Protein AF-A0A059PUE0-F1 (afdb_monomer)

Structure (mmCIF, N/CA/C/O backbone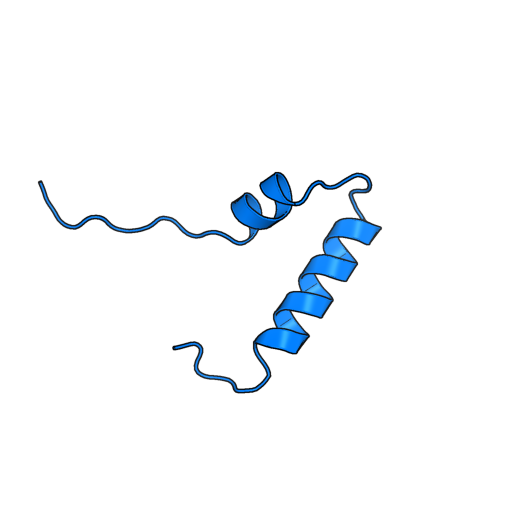):
data_AF-A0A059PUE0-F1
#
_entry.id   AF-A0A059PUE0-F1
#
loop_
_atom_site.group_PDB
_atom_site.id
_atom_site.type_symbol
_atom_site.label_atom_id
_atom_site.label_alt_id
_atom_site.label_comp_id
_atom_site.label_asym_id
_atom_site.label_entity_id
_atom_site.label_seq_id
_atom_site.pdbx_PDB_ins_code
_atom_site.Cartn_x
_atom_site.Cartn_y
_atom_site.Cartn_z
_atom_site.occupancy
_atom_site.B_iso_or_equiv
_atom_site.auth_seq_id
_atom_site.auth_comp_id
_atom_site.auth_asym_id
_atom_site.auth_atom_id
_atom_site.pdbx_PDB_model_num
ATOM 1 N N . ALA A 1 1 ? 6.071 0.972 -11.867 1.00 51.91 1 ALA A N 1
ATOM 2 C CA . ALA A 1 1 ? 4.664 1.412 -11.760 1.00 51.91 1 ALA A CA 1
ATOM 3 C C . ALA A 1 1 ? 3.804 0.173 -11.522 1.00 51.91 1 ALA A C 1
ATOM 5 O O . ALA A 1 1 ? 4.264 -0.894 -11.921 1.00 51.91 1 ALA A O 1
ATOM 6 N N . PRO A 1 2 ? 2.654 0.246 -10.823 1.00 64.81 2 PRO A N 1
ATOM 7 C CA . PRO A 1 2 ? 1.753 -0.904 -10.736 1.00 64.81 2 PRO A CA 1
ATOM 8 C C . PRO A 1 2 ? 1.382 -1.358 -12.154 1.00 64.81 2 PRO A C 1
ATOM 10 O O . PRO A 1 2 ? 1.164 -0.521 -13.025 1.00 64.81 2 PRO A O 1
ATOM 13 N N . TYR A 1 3 ? 1.424 -2.668 -12.383 1.00 70.62 3 TYR A N 1
ATOM 14 C CA . TYR A 1 3 ? 1.341 -3.268 -13.717 1.00 70.62 3 TYR A CA 1
ATOM 15 C C . TYR A 1 3 ? -0.082 -3.258 -14.301 1.00 70.62 3 TYR A C 1
ATOM 17 O 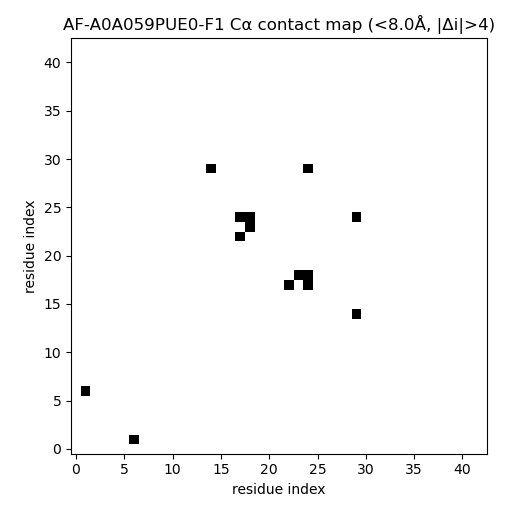O . TYR A 1 3 ? -0.228 -3.363 -15.513 1.00 70.62 3 TYR A O 1
ATOM 25 N N . ASP A 1 4 ? -1.102 -3.069 -13.459 1.00 75.62 4 ASP A N 1
ATOM 26 C CA . ASP A 1 4 ? -2.508 -3.023 -13.861 1.00 75.62 4 ASP A CA 1
ATOM 27 C C . ASP A 1 4 ? -3.054 -1.589 -13.900 1.00 75.62 4 ASP A C 1
ATOM 29 O O . ASP A 1 4 ? -2.848 -0.843 -12.937 1.00 75.62 4 ASP A O 1
ATOM 33 N N . PRO A 1 5 ? -3.808 -1.203 -14.946 1.00 77.06 5 PRO A N 1
ATOM 34 C CA . PRO A 1 5 ? -4.468 0.103 -15.034 1.00 77.06 5 PRO A CA 1
ATOM 35 C C . PRO A 1 5 ? -5.568 0.288 -13.973 1.00 77.06 5 PRO A C 1
ATOM 37 O O . PRO A 1 5 ? -5.803 1.409 -13.523 1.00 77.06 5 PRO A O 1
ATOM 40 N N . ASP A 1 6 ? -6.172 -0.801 -13.491 1.00 82.94 6 ASP A N 1
ATOM 41 C CA . ASP A 1 6 ? -7.260 -0.792 -12.500 1.00 82.94 6 ASP A CA 1
ATOM 42 C C . ASP A 1 6 ? -6.788 -0.742 -11.035 1.00 82.94 6 ASP A C 1
ATOM 44 O O . ASP A 1 6 ? -7.580 -0.878 -10.095 1.00 82.94 6 ASP A O 1
ATOM 48 N N . TRP A 1 7 ? -5.493 -0.509 -10.803 1.00 84.25 7 TRP A N 1
ATOM 49 C CA . TRP A 1 7 ? -4.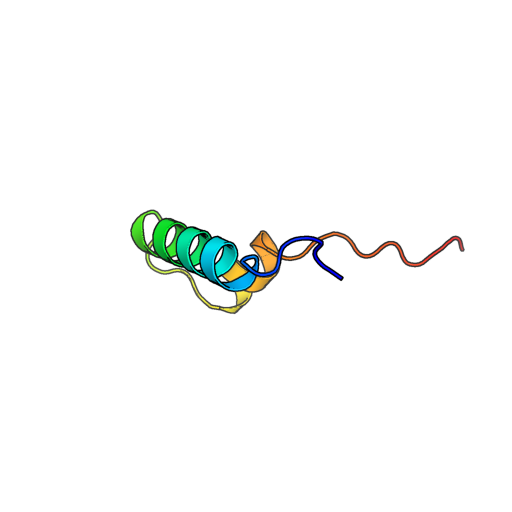890 -0.489 -9.465 1.00 84.25 7 TRP A CA 1
ATOM 50 C C . TRP A 1 7 ? -5.589 0.476 -8.492 1.00 8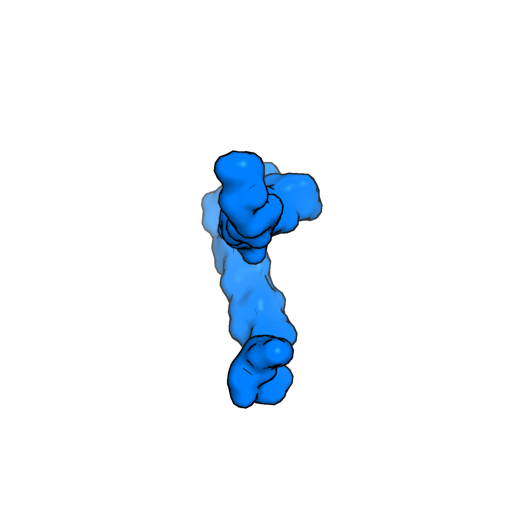4.25 7 TRP A C 1
ATOM 52 O O . TRP A 1 7 ? -5.643 0.214 -7.284 1.00 84.25 7 TRP A O 1
ATOM 62 N N . PHE A 1 8 ? -6.129 1.585 -9.007 1.00 84.12 8 PHE A N 1
ATOM 63 C CA . PHE A 1 8 ? -6.819 2.599 -8.214 1.00 84.12 8 PHE A CA 1
ATOM 64 C C . PHE A 1 8 ? -8.138 2.065 -7.645 1.00 84.12 8 PHE A C 1
ATOM 66 O O . PHE A 1 8 ? -8.379 2.169 -6.442 1.00 84.12 8 PHE A O 1
ATOM 73 N N . TYR A 1 9 ? -8.952 1.408 -8.475 1.00 88.00 9 TYR A N 1
ATOM 74 C CA . TYR A 1 9 ? -10.238 0.850 -8.055 1.00 88.00 9 TYR A CA 1
ATOM 75 C C . TYR A 1 9 ? -10.064 -0.288 -7.049 1.00 88.00 9 TYR A C 1
ATOM 77 O O . TYR A 1 9 ? -10.763 -0.332 -6.033 1.00 88.00 9 TYR A O 1
ATOM 85 N N . VAL A 1 10 ? -9.065 -1.151 -7.260 1.00 88.50 10 VAL A N 1
ATOM 86 C CA . VAL A 1 10 ? -8.729 -2.233 -6.321 1.00 88.50 10 VAL A CA 1
ATOM 87 C C . VAL A 1 10 ? -8.312 -1.671 -4.955 1.00 88.50 10 VAL A C 1
ATOM 89 O O . VAL A 1 10 ? -8.756 -2.160 -3.912 1.00 88.50 10 VAL A O 1
ATOM 92 N N . ARG A 1 11 ? -7.506 -0.598 -4.934 1.00 88.44 11 ARG A N 1
ATOM 93 C CA . ARG A 1 11 ? -7.127 0.105 -3.695 1.00 88.44 11 ARG A CA 1
ATOM 94 C C . ARG A 1 11 ? -8.337 0.725 -3.000 1.00 88.44 11 ARG A C 1
ATOM 96 O O . ARG A 1 11 ? -8.480 0.546 -1.790 1.00 88.44 11 ARG A O 1
ATOM 103 N N . 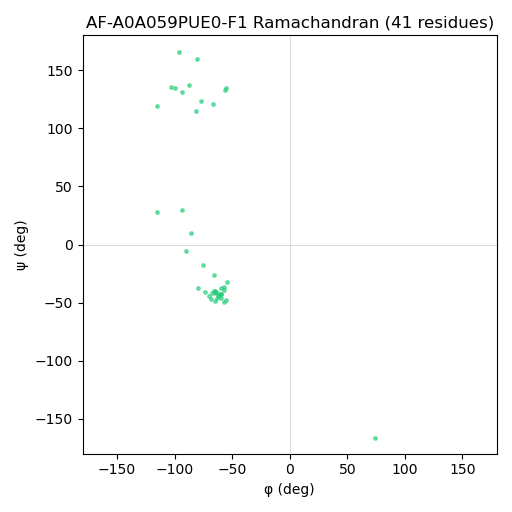CYS A 1 12 ? -9.214 1.406 -3.736 1.00 90.12 12 CYS A N 1
ATOM 104 C CA . CYS A 1 12 ? -10.431 2.001 -3.182 1.00 90.12 12 CYS A CA 1
ATOM 105 C C . CYS A 1 12 ? -11.343 0.944 -2.541 1.00 90.12 12 CYS A C 1
ATOM 107 O O . CYS A 1 12 ? -11.769 1.127 -1.399 1.00 90.12 12 CYS A O 1
ATOM 109 N N . ALA A 1 13 ? -11.573 -0.188 -3.214 1.00 91.62 13 ALA A N 1
ATOM 110 C CA . ALA A 1 13 ? -12.376 -1.290 -2.678 1.00 91.62 13 ALA A CA 1
ATOM 111 C C . ALA A 1 13 ? -11.789 -1.860 -1.372 1.00 91.62 13 ALA A C 1
ATOM 113 O O . ALA A 1 13 ? -12.515 -2.090 -0.400 1.00 91.62 13 ALA A O 1
ATOM 114 N N . ALA A 1 14 ? -10.464 -2.030 -1.310 1.00 89.25 14 ALA A N 1
ATOM 115 C CA . ALA A 1 14 ? -9.784 -2.499 -0.104 1.00 89.25 14 ALA A CA 1
ATOM 116 C C . ALA A 1 14 ? -9.902 -1.505 1.069 1.00 89.25 14 ALA A C 1
ATOM 118 O O . ALA A 1 14 ? -10.112 -1.927 2.210 1.00 89.25 14 ALA A O 1
ATOM 119 N N . VAL A 1 15 ? -9.803 -0.195 0.803 1.00 88.75 15 VAL A N 1
ATOM 120 C CA . VAL A 1 15 ? -9.976 0.861 1.820 1.00 88.75 15 VAL A CA 1
ATOM 121 C C . VAL A 1 15 ? -11.407 0.869 2.358 1.00 88.75 15 VAL A C 1
ATOM 123 O O . VAL A 1 15 ? -11.590 0.834 3.575 1.00 88.75 15 VAL A O 1
ATOM 126 N N . LEU A 1 16 ? -12.411 0.843 1.476 1.00 89.00 16 LEU A N 1
ATOM 127 C CA . LEU A 1 16 ? -13.832 0.794 1.843 1.00 89.00 16 LEU A CA 1
ATOM 128 C C . LEU A 1 16 ? -14.145 -0.394 2.760 1.00 89.00 16 LEU A C 1
ATOM 130 O O . LEU A 1 16 ? -14.743 -0.219 3.823 1.00 89.00 16 LEU A O 1
ATOM 134 N N . ARG A 1 17 ? -13.664 -1.592 2.407 1.00 90.38 17 ARG A N 1
ATOM 135 C CA . ARG A 1 17 ? -13.823 -2.793 3.242 1.00 90.38 17 ARG A CA 1
ATOM 136 C C . ARG A 1 17 ? -13.187 -2.625 4.622 1.00 90.38 17 ARG A C 1
ATOM 138 O O . ARG A 1 17 ? -13.758 -3.050 5.624 1.00 90.38 17 ARG A O 1
ATOM 145 N N . HIS A 1 18 ? -11.995 -2.037 4.683 1.00 88.31 18 HIS A N 1
A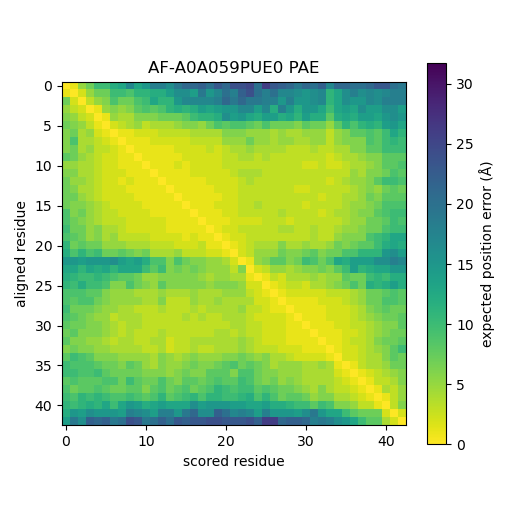TOM 146 C CA . HIS A 1 18 ? -11.275 -1.868 5.942 1.00 88.31 18 HIS A CA 1
ATOM 147 C C . HIS A 1 18 ? -11.980 -0.882 6.883 1.00 88.31 18 HIS A C 1
ATOM 149 O O . HIS A 1 18 ? -12.100 -1.157 8.077 1.00 88.31 18 HIS A O 1
ATOM 155 N N . VAL A 1 19 ? -12.486 0.227 6.336 1.00 88.75 19 VAL A N 1
ATOM 156 C CA . VAL A 1 19 ? -13.269 1.223 7.082 1.00 88.75 19 VAL A CA 1
ATOM 157 C C . VAL A 1 19 ? -14.571 0.617 7.601 1.00 88.75 19 VAL A C 1
ATOM 159 O O . VAL A 1 19 ? -14.923 0.850 8.754 1.00 88.75 19 VAL A O 1
ATOM 162 N N . TYR A 1 20 ? -15.240 -0.212 6.795 1.00 87.12 20 TYR A N 1
ATOM 163 C CA . TYR A 1 20 ? -16.478 -0.878 7.199 1.00 87.12 20 TYR A CA 1
ATOM 164 C C . TYR A 1 20 ? -16.283 -1.826 8.393 1.00 87.12 20 TYR A C 1
ATOM 166 O O . TYR A 1 20 ? -17.072 -1.813 9.331 1.00 87.12 20 TYR A O 1
ATOM 174 N N . ILE A 1 21 ? -15.214 -2.631 8.390 1.00 88.81 21 ILE A N 1
ATOM 175 C CA . ILE A 1 21 ? -14.985 -3.649 9.432 1.00 88.81 21 ILE A CA 1
ATOM 176 C C . ILE A 1 21 ? -14.409 -3.046 10.723 1.00 88.81 21 ILE A C 1
ATOM 178 O O . ILE A 1 21 ? -14.727 -3.520 11.809 1.00 88.81 21 ILE A O 1
ATOM 182 N N . ARG A 1 22 ? -13.517 -2.049 10.628 1.00 81.19 22 ARG A N 1
ATOM 183 C CA . ARG A 1 22 ? -12.721 -1.556 11.772 1.00 81.19 22 ARG A CA 1
ATOM 184 C C . ARG A 1 22 ? -13.031 -0.112 12.175 1.00 81.19 22 ARG A C 1
ATOM 186 O O . ARG A 1 22 ? -12.146 0.576 12.677 1.00 81.19 22 ARG A O 1
ATOM 193 N N . SER A 1 23 ? -14.253 0.362 11.936 1.00 79.81 23 SER A N 1
ATOM 194 C CA . SER A 1 23 ? -14.624 1.747 12.244 1.00 79.81 23 SER A CA 1
ATOM 195 C C . SER A 1 23 ? -14.377 2.091 13.725 1.00 79.81 23 SER A C 1
ATOM 197 O O . SER A 1 23 ? -14.793 1.308 14.585 1.00 79.81 23 SER A O 1
ATOM 199 N N . PRO A 1 24 ? -13.739 3.239 14.051 1.00 83.50 24 PRO A N 1
ATOM 200 C CA . PRO A 1 24 ? -13.229 4.300 13.168 1.00 83.50 24 PRO A CA 1
ATOM 201 C C . PRO A 1 24 ? -11.742 4.136 12.784 1.00 83.50 24 PRO A C 1
ATOM 203 O O . PRO A 1 24 ? -10.869 3.995 13.641 1.00 83.50 24 PRO A O 1
ATOM 206 N N . VAL A 1 25 ? -11.419 4.250 11.487 1.00 82.19 25 VAL A N 1
ATOM 207 C CA . VAL A 1 25 ? -10.030 4.193 10.984 1.00 82.19 25 VAL A CA 1
ATOM 208 C C . VAL A 1 25 ? -9.619 5.533 10.376 1.00 82.19 25 VAL A C 1
ATOM 210 O O . VAL A 1 25 ? -10.202 5.988 9.398 1.00 82.19 25 VAL A O 1
ATOM 213 N N . GLY A 1 26 ? -8.584 6.161 10.938 1.00 84.44 26 GLY A N 1
ATOM 214 C CA . GLY A 1 26 ? -8.025 7.410 10.417 1.00 84.44 26 GLY A CA 1
ATOM 215 C C . GLY A 1 26 ? -7.073 7.212 9.232 1.00 84.44 26 GLY A C 1
ATOM 216 O O . GLY A 1 26 ? -6.458 6.155 9.065 1.00 84.44 26 GLY A O 1
ATOM 217 N N . VAL A 1 27 ? -6.870 8.277 8.450 1.00 84.25 27 VAL A N 1
ATOM 218 C CA . VAL A 1 27 ? -6.024 8.271 7.239 1.00 84.25 27 VAL A CA 1
ATOM 219 C C . VAL A 1 27 ? -4.586 7.819 7.533 1.00 84.25 27 VAL A C 1
ATOM 221 O O . VAL A 1 27 ? -4.034 7.023 6.781 1.00 84.25 27 VAL A O 1
ATOM 224 N N . LYS A 1 28 ? -3.992 8.222 8.669 1.00 86.25 28 LYS A N 1
ATOM 225 C CA . LYS A 1 28 ? -2.640 7.774 9.073 1.00 86.25 28 LYS A CA 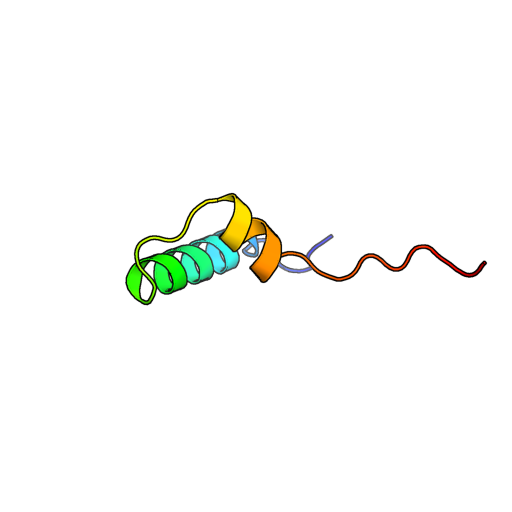1
ATOM 226 C C . LYS A 1 28 ? -2.533 6.253 9.233 1.00 86.25 28 LYS A C 1
ATOM 228 O O . LYS A 1 28 ? -1.504 5.670 8.892 1.00 86.25 28 LYS A O 1
ATOM 233 N N . THR A 1 29 ? -3.581 5.613 9.745 1.00 85.88 29 THR A N 1
ATOM 234 C CA . THR A 1 29 ? -3.623 4.160 9.940 1.00 85.88 29 THR A CA 1
ATOM 235 C C . THR A 1 29 ? -3.706 3.447 8.597 1.00 85.88 29 THR A C 1
ATOM 237 O O . THR A 1 29 ? -2.938 2.518 8.354 1.00 85.88 29 THR A O 1
ATOM 240 N N . VAL A 1 30 ? -4.560 3.942 7.695 1.00 87.69 30 VAL A N 1
ATOM 241 C CA . VAL A 1 30 ? -4.668 3.453 6.313 1.00 87.69 30 VAL A CA 1
ATOM 242 C C . VAL A 1 30 ? -3.309 3.551 5.617 1.00 87.69 30 VAL A C 1
ATOM 244 O O . VAL A 1 30 ? -2.812 2.540 5.130 1.00 87.69 30 VAL A O 1
ATOM 247 N N . THR A 1 31 ? -2.633 4.703 5.677 1.00 87.94 31 THR A N 1
ATOM 248 C CA . THR A 1 31 ? -1.294 4.889 5.087 1.00 87.94 31 THR A CA 1
ATOM 249 C C . THR A 1 31 ? -0.260 3.898 5.626 1.00 87.94 31 THR A C 1
ATOM 251 O O . THR A 1 31 ? 0.582 3.424 4.868 1.00 87.94 31 THR A O 1
ATOM 254 N N . LYS A 1 32 ? -0.326 3.541 6.915 1.00 87.06 32 LYS A N 1
ATOM 255 C CA . LYS A 1 32 ? 0.595 2.571 7.525 1.00 87.06 32 LYS A CA 1
ATOM 256 C C . LYS A 1 32 ? 0.308 1.128 7.101 1.00 87.06 32 LYS A C 1
ATOM 258 O O . LYS A 1 32 ? 1.250 0.391 6.846 1.00 87.06 32 LYS A O 1
ATOM 263 N N . ILE A 1 33 ? -0.963 0.730 7.016 1.00 86.88 33 ILE A N 1
ATOM 264 C CA . ILE A 1 33 ? -1.377 -0.621 6.581 1.00 86.88 33 ILE A CA 1
ATOM 265 C C . ILE A 1 33 ? -0.986 -0.860 5.123 1.00 86.88 33 ILE A C 1
ATOM 267 O O . ILE A 1 33 ? -0.521 -1.930 4.746 1.00 86.88 33 ILE A O 1
ATOM 271 N N . PHE A 1 34 ? -1.198 0.162 4.305 1.00 86.62 34 PHE A N 1
ATOM 272 C CA . PHE A 1 34 ? -0.997 0.122 2.866 1.00 86.62 34 PHE A CA 1
ATOM 273 C C . PHE A 1 34 ? 0.416 0.516 2.420 1.00 86.62 34 PHE A C 1
ATOM 275 O O . PHE A 1 34 ? 0.711 0.440 1.221 1.00 86.62 34 PHE A O 1
ATOM 282 N N . GLY A 1 35 ? 1.251 0.956 3.362 1.00 85.56 35 GLY A N 1
ATOM 283 C CA . GLY A 1 35 ? 2.655 1.288 3.172 1.00 85.56 35 GLY A CA 1
ATOM 284 C C . GLY A 1 35 ? 3.546 0.061 3.355 1.00 85.56 35 GLY A C 1
ATOM 285 O O . GLY A 1 35 ? 3.353 -0.740 4.264 1.00 85.56 35 GLY A O 1
ATOM 286 N N . GLY A 1 36 ? 4.538 -0.092 2.479 1.00 87.75 36 GLY A N 1
ATOM 287 C CA . GLY A 1 36 ? 5.549 -1.145 2.576 1.00 87.75 36 GLY A CA 1
ATOM 288 C C . GLY A 1 36 ? 6.826 -0.663 3.262 1.00 87.75 36 GLY A C 1
ATOM 289 O O . GLY A 1 36 ? 7.072 0.538 3.392 1.00 87.75 36 GLY A O 1
ATOM 290 N N . ARG A 1 37 ? 7.691 -1.604 3.658 1.00 85.19 37 ARG A N 1
ATOM 291 C CA . ARG A 1 37 ? 9.064 -1.266 4.057 1.00 85.19 37 ARG A CA 1
ATOM 292 C C . ARG A 1 37 ? 9.826 -0.759 2.835 1.00 85.19 37 ARG A C 1
ATOM 294 O O . ARG A 1 37 ? 9.984 -1.482 1.855 1.00 85.19 37 ARG A O 1
ATOM 301 N N . LYS A 1 38 ? 10.328 0.473 2.909 1.00 86.19 38 LYS A N 1
ATOM 302 C CA . LYS A 1 38 ? 11.283 0.996 1.931 1.00 86.19 38 LYS A CA 1
ATOM 303 C C . LYS A 1 38 ? 12.663 0.411 2.240 1.00 86.19 38 LYS A C 1
ATOM 305 O O . LYS A 1 38 ? 13.157 0.563 3.355 1.00 86.19 38 LYS A O 1
ATOM 310 N N . ARG A 1 39 ? 13.279 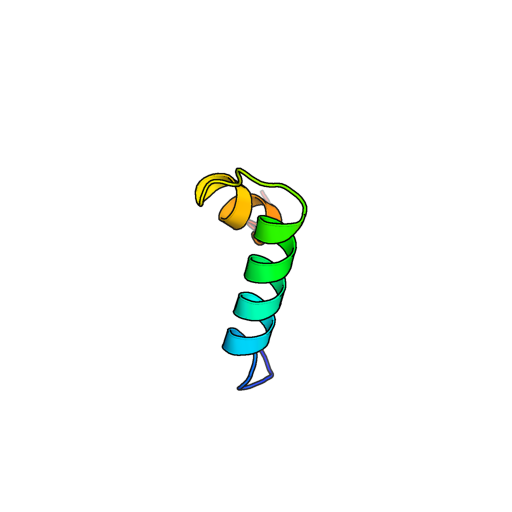-0.267 1.270 1.00 84.94 39 ARG A N 1
ATOM 311 C CA . ARG A 1 39 ? 14.671 -0.725 1.378 1.00 84.94 39 ARG A CA 1
ATOM 312 C C . ARG A 1 39 ? 15.597 0.447 1.045 1.00 84.94 39 ARG A C 1
ATOM 314 O O . ARG A 1 39 ? 15.590 0.912 -0.089 1.00 84.94 39 ARG A O 1
ATOM 321 N N . ASN A 1 40 ? 16.381 0.912 2.017 1.00 83.31 40 ASN A N 1
ATOM 322 C CA . ASN A 1 40 ? 17.258 2.085 1.883 1.00 83.31 40 ASN A CA 1
ATOM 323 C C . ASN A 1 40 ? 18.702 1.734 1.462 1.00 83.31 40 ASN A C 1
ATOM 325 O O . ASN A 1 40 ? 19.631 2.449 1.809 1.00 83.31 40 ASN A O 1
ATOM 329 N N . GLY A 1 41 ? 18.898 0.651 0.703 1.00 85.31 41 GLY A N 1
ATOM 330 C CA . GLY A 1 41 ? 20.239 0.186 0.326 1.00 85.31 41 GLY A CA 1
ATOM 331 C C . GLY A 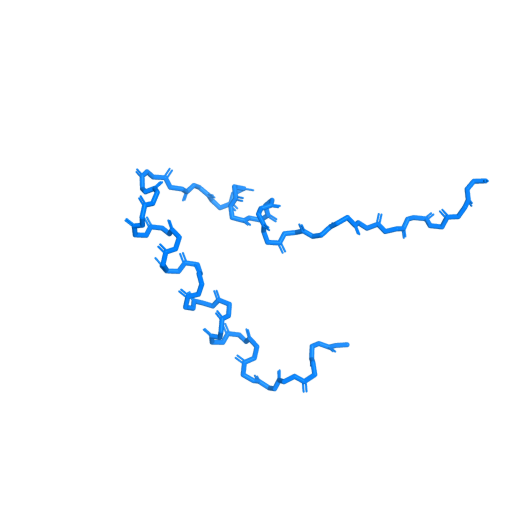1 41 ? 20.996 -0.477 1.482 1.00 85.31 41 GLY A C 1
ATOM 332 O O . GLY A 1 41 ? 20.385 -0.868 2.479 1.00 85.31 41 GLY A O 1
ATOM 333 N N . VAL A 1 42 ? 22.302 -0.669 1.299 1.00 80.44 42 VAL A N 1
ATOM 334 C CA . VAL A 1 42 ? 23.223 -1.173 2.327 1.00 80.44 42 VAL A CA 1
ATOM 335 C C . VAL A 1 42 ? 23.971 0.012 2.933 1.00 80.44 42 VAL A C 1
ATOM 337 O O . VAL A 1 42 ? 24.398 0.898 2.195 1.00 80.44 42 VAL A O 1
ATOM 340 N N . THR A 1 43 ? 24.068 0.046 4.260 1.00 68.19 43 THR A N 1
ATOM 341 C CA . THR A 1 43 ? 25.145 0.763 4.958 1.00 68.19 43 THR A CA 1
ATOM 342 C C . THR A 1 43 ? 26.438 -0.009 4.812 1.00 68.19 43 THR A C 1
ATOM 344 O O . THR A 1 43 ? 26.348 -1.254 4.937 1.00 68.19 43 THR A O 1
#

Solvent-accessible surface area (backbone atoms only — not comparable to full-atom values): 2934 Å² total; per-residue (Å²): 126,81,91,54,93,62,53,62,61,57,50,51,54,53,50,54,54,50,43,70,75,53,66,87,69,54,70,71,56,53,54,56,73,77,46,75,89,80,83,84,77,82,133

Foldseek 3Di:
DPPDPCPVVVLVVVVVVCCVPDPPDDPVNSCVVPDDDDDPDDD

pLDDT: mean 83.7, std 7.49, range [51.91, 91.62]

Organism: NCBI:txid461493

Secondary structure (DSSP, 8-state):
--S-TTHHHHHHHHHHHHHHHS-S--HHHHHHHHPPPP-----

Radius of gyration: 13.52 Å; Cα contacts (8 Å, |Δi|>4): 7; chains: 1; bounding box: 42×12×28 Å

Mean predicted aligned error: 6.52 Å

InterPro domains:
  IPR001266 Small ribosomal subunit protein eS19 [PF01090] (1-42)
  IPR001266 Small ribosomal subunit protein eS19 [PTHR11710] (1-42)
  IPR001266 Small ribosomal subunit protein eS19 [SM01413] (1-43)
  IPR036388 Winged helix-like DNA-binding domain superfamily [G3DSA:1.10.10.10] (1-43)
  IPR036390 Winged helix DNA-binding domain superfamily [SSF46785] (1-42)

Sequence (43 aa):
APYDPDWFYVRCAAVLRHVYIRSPVGVKTVTKIFGGRKRNGVT